Protein AF-A0A932GTZ1-F1 (afdb_monomer_lite)

Sequence (120 aa):
MKVLVLYEYPPPPGGLATQGDLLYRGLKEIGVDAYPVNPESAQEKEWYYRWLKPDVVVGVGYWGHTPDLVLHPQRYGVRAVPWLVADGYVANYEEILDALPLILTTSQWVKEVYIRDGLN

Secondary structure (DSSP, 8-state):
-EEEEESSSSPPSSHHHHHHHHHHHHHHHTT-EEEEE-TT-HHHHHHHHHHT--SEEEEEE-GGGHIIIIIHHHHTT--EEEEEPP-SS--S-HHHHHT-S--EESSHHHHHHHHHTT--

pLDDT: mean 96.59, std 2.61, range [85.31, 98.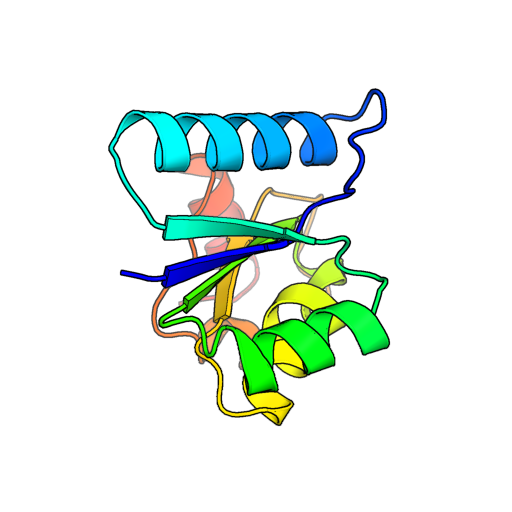69]

Foldseek 3Di:
DEEEQEFQPVADPDPQSVVSVVVQVVCVVVPHNYDYDYLVPLVVVVVCCVPVVGQEYEYGEALVSCVRQPVSCVVSVHQGAYEHEDDPARDDDQVVVLPHPHYHYPDPVRVVRNVVRRHD

Radius of gyration: 13.64 Å; chains: 1; bounding box: 27×28×33 Å

Structure (mmCIF, N/CA/C/O backbone):
data_AF-A0A932GTZ1-F1
#
_entry.id   AF-A0A932GTZ1-F1
#
loop_
_atom_site.group_PDB
_atom_site.id
_atom_site.type_symbol
_atom_site.label_atom_id
_atom_site.label_alt_id
_atom_site.label_comp_id
_atom_site.label_asym_id
_atom_site.label_entity_id
_atom_site.label_seq_id
_atom_site.pdbx_PDB_ins_code
_atom_site.Cartn_x
_atom_site.Cartn_y
_atom_site.Cartn_z
_atom_site.occupancy
_atom_site.B_iso_or_equiv
_atom_site.auth_seq_id
_atom_site.auth_comp_id
_atom_site.auth_asym_id
_atom_site.auth_atom_id
_atom_site.pdbx_PDB_model_num
ATOM 1 N N . MET A 1 1 ? -15.857 0.248 7.786 1.00 93.19 1 MET A N 1
ATOM 2 C CA . MET A 1 1 ? -14.810 -0.092 6.806 1.00 93.19 1 MET A CA 1
ATOM 3 C C . MET A 1 1 ? -13.509 -0.270 7.560 1.00 93.19 1 MET A C 1
ATOM 5 O O . MET A 1 1 ? -13.148 0.639 8.303 1.00 93.19 1 MET A O 1
ATOM 9 N N . LYS A 1 2 ? -12.860 -1.422 7.400 1.00 98.19 2 LYS A N 1
ATOM 10 C CA . LYS A 1 2 ? -11.568 -1.764 7.993 1.00 98.19 2 LYS A CA 1
ATOM 11 C C . LYS A 1 2 ? -10.481 -1.666 6.939 1.00 98.19 2 LYS A C 1
ATOM 13 O O . LYS A 1 2 ? -10.583 -2.318 5.899 1.00 98.19 2 LYS A O 1
ATOM 18 N N . VAL A 1 3 ? -9.453 -0.878 7.213 1.00 98.50 3 VAL A N 1
ATOM 19 C CA . VAL A 1 3 ? -8.356 -0.630 6.275 1.00 98.50 3 VAL A CA 1
ATOM 20 C C . VAL A 1 3 ? -7.049 -1.050 6.923 1.00 98.50 3 VAL A C 1
ATOM 22 O O . VAL A 1 3 ? -6.712 -0.582 8.007 1.00 98.50 3 VAL A O 1
ATOM 25 N N . LEU A 1 4 ? -6.292 -1.912 6.255 1.00 98.69 4 LEU A N 1
ATOM 26 C CA . LEU A 1 4 ? -4.905 -2.155 6.634 1.00 98.69 4 LEU A CA 1
ATOM 27 C C . LEU A 1 4 ? -4.009 -1.276 5.762 1.00 98.69 4 LEU A C 1
ATOM 29 O O . LEU A 1 4 ? -4.071 -1.365 4.537 1.00 98.69 4 LEU A O 1
ATOM 33 N N . VAL A 1 5 ? -3.212 -0.416 6.385 1.00 98.69 5 VAL A N 1
ATOM 34 C CA . VAL A 1 5 ? -2.353 0.551 5.700 1.00 98.69 5 VAL A CA 1
ATOM 35 C C . VAL A 1 5 ? -0.919 0.032 5.710 1.00 98.69 5 VAL A C 1
ATOM 37 O O . VAL A 1 5 ? -0.317 -0.085 6.775 1.00 98.69 5 VAL A O 1
ATOM 40 N N . LEU A 1 6 ? -0.377 -0.287 4.533 1.00 98.69 6 LEU A N 1
ATOM 41 C CA . LEU A 1 6 ? 1.000 -0.753 4.381 1.00 98.69 6 LEU A CA 1
ATOM 42 C C . LEU A 1 6 ? 1.916 0.431 4.064 1.00 98.69 6 LEU A C 1
ATOM 44 O O . LEU A 1 6 ? 1.790 1.057 3.012 1.00 98.69 6 LEU A O 1
ATOM 48 N N . TYR A 1 7 ? 2.848 0.720 4.959 1.00 98.31 7 TYR A N 1
ATOM 49 C CA . TYR A 1 7 ? 3.949 1.665 4.765 1.00 98.31 7 TYR A CA 1
ATOM 50 C C . TYR A 1 7 ? 5.067 1.312 5.739 1.00 98.31 7 TYR A C 1
ATOM 52 O O . TYR A 1 7 ? 4.826 0.555 6.674 1.00 98.31 7 TYR A O 1
ATOM 60 N N . GLU A 1 8 ? 6.277 1.834 5.548 1.00 96.94 8 GLU A N 1
ATOM 61 C CA . GLU A 1 8 ? 7.364 1.655 6.518 1.00 96.94 8 GLU A CA 1
ATOM 62 C C . GLU A 1 8 ? 6.898 2.117 7.910 1.00 96.94 8 GLU A C 1
ATOM 64 O O . GLU A 1 8 ? 6.870 3.308 8.200 1.00 96.94 8 GLU A O 1
ATOM 69 N N . TYR A 1 9 ? 6.454 1.174 8.741 1.00 96.62 9 TYR A N 1
ATOM 70 C CA . TYR A 1 9 ? 5.882 1.408 10.060 1.00 96.62 9 TYR A CA 1
ATOM 71 C C . TYR A 1 9 ? 6.709 0.630 11.090 1.00 96.62 9 TYR A C 1
ATOM 73 O O . TYR A 1 9 ? 6.921 -0.571 10.897 1.00 96.62 9 TYR A O 1
ATOM 81 N N . PRO A 1 10 ? 7.165 1.263 12.185 1.00 96.19 10 PRO A N 1
ATOM 82 C CA . PRO A 1 10 ? 7.098 2.701 12.479 1.00 96.19 10 PRO A CA 1
ATOM 83 C C . PRO A 1 10 ? 7.812 3.576 11.425 1.00 96.19 10 PRO A C 1
ATOM 85 O O . PRO A 1 10 ? 8.798 3.116 10.854 1.00 96.19 10 PRO A O 1
ATOM 88 N N . PRO A 1 11 ? 7.348 4.818 11.169 1.00 95.81 11 PRO A N 1
ATOM 89 C CA . PRO A 1 11 ? 7.855 5.644 10.071 1.00 95.81 11 PRO A CA 1
ATOM 90 C C . PRO A 1 11 ? 9.273 6.175 10.318 1.00 95.81 11 PRO A C 1
ATOM 92 O O . PRO A 1 11 ? 9.466 6.967 11.248 1.00 95.81 11 PRO A O 1
ATOM 95 N N . PRO A 1 12 ? 10.267 5.816 9.480 1.00 95.44 12 PRO A N 1
ATOM 96 C CA . PRO A 1 12 ? 11.540 6.525 9.446 1.00 95.44 12 PRO A CA 1
ATOM 97 C C . PRO A 1 12 ? 11.396 7.900 8.764 1.00 95.44 12 PRO A C 1
ATOM 99 O O . PRO A 1 12 ? 10.372 8.189 8.133 1.00 95.44 12 PRO A O 1
ATOM 102 N N . PRO A 1 13 ? 12.429 8.763 8.826 1.00 94.44 13 PRO A N 1
ATOM 103 C CA . PRO A 1 13 ? 12.499 9.975 8.012 1.00 94.44 13 PRO A CA 1
ATOM 104 C C . PRO A 1 13 ? 12.607 9.626 6.516 1.00 94.44 13 PRO A C 1
ATOM 106 O O . PRO A 1 13 ? 13.697 9.495 5.966 1.00 94.44 13 PRO A O 1
ATOM 109 N N . GLY A 1 14 ? 11.463 9.459 5.854 1.00 95.12 14 GLY A N 1
ATOM 110 C CA . GLY A 1 14 ? 11.381 9.092 4.442 1.00 95.12 14 GLY A CA 1
ATOM 111 C C . GLY A 1 14 ? 10.099 9.592 3.785 1.00 95.12 14 GLY A C 1
ATOM 112 O O . GLY A 1 14 ? 9.071 9.762 4.443 1.00 95.12 14 GLY A O 1
ATOM 113 N N . GLY A 1 15 ? 10.150 9.842 2.475 1.00 94.75 15 GLY A N 1
ATOM 114 C CA . GLY A 1 15 ? 9.007 10.373 1.724 1.00 94.75 15 GLY A CA 1
ATOM 115 C C . GLY A 1 15 ? 7.816 9.411 1.688 1.00 94.75 15 GLY A C 1
ATOM 116 O O . GLY A 1 15 ? 6.686 9.838 1.920 1.00 94.75 15 GLY A O 1
ATOM 117 N N . LEU A 1 16 ? 8.065 8.119 1.447 1.00 95.50 16 LEU A N 1
ATOM 118 C CA . LEU A 1 16 ? 7.026 7.080 1.439 1.00 95.50 16 LEU A CA 1
ATOM 119 C C . LEU A 1 16 ? 6.470 6.827 2.843 1.00 95.50 16 LEU A C 1
ATOM 121 O O . LEU A 1 16 ? 5.255 6.839 3.028 1.00 95.50 16 LEU A O 1
ATOM 125 N N . ALA A 1 17 ? 7.355 6.689 3.835 1.00 96.88 17 ALA A N 1
ATOM 126 C CA . ALA A 1 17 ? 6.983 6.556 5.240 1.00 96.88 17 ALA A CA 1
ATOM 127 C C . ALA A 1 17 ? 6.075 7.705 5.710 1.00 96.88 17 ALA A C 1
ATOM 129 O O . ALA A 1 17 ? 5.031 7.471 6.313 1.00 96.88 17 ALA A O 1
ATOM 130 N N . THR A 1 18 ? 6.432 8.947 5.365 1.00 97.44 18 THR A N 1
ATOM 131 C CA . THR A 1 18 ? 5.646 10.140 5.713 1.00 97.44 18 THR A CA 1
ATOM 132 C C . THR A 1 18 ? 4.270 10.123 5.049 1.00 97.44 18 THR A C 1
ATOM 134 O O . THR A 1 18 ? 3.268 10.386 5.708 1.00 97.44 18 THR A O 1
ATOM 137 N N . GLN A 1 19 ? 4.196 9.796 3.755 1.00 96.44 19 GLN A N 1
ATOM 138 C CA . GLN A 1 19 ? 2.920 9.701 3.038 1.00 96.44 19 GLN A CA 1
ATOM 139 C C . GLN A 1 19 ? 2.001 8.632 3.645 1.00 96.44 19 GLN A C 1
ATOM 141 O O . GLN A 1 19 ? 0.821 8.898 3.872 1.00 96.44 19 GLN A O 1
ATOM 146 N N . GLY A 1 20 ? 2.546 7.454 3.958 1.00 97.56 20 GLY A N 1
ATOM 147 C CA . GLY A 1 20 ? 1.806 6.374 4.609 1.00 97.56 20 GLY A CA 1
ATOM 148 C C . GLY A 1 20 ? 1.306 6.738 6.003 1.00 97.56 20 GLY A C 1
ATOM 149 O O . GLY A 1 20 ? 0.135 6.514 6.314 1.00 97.56 20 GLY A O 1
ATOM 150 N N . ASP A 1 21 ? 2.149 7.376 6.816 1.00 98.31 21 ASP A N 1
ATOM 151 C CA . ASP A 1 21 ? 1.770 7.779 8.169 1.00 98.31 21 ASP A CA 1
ATOM 152 C C . ASP A 1 21 ? 0.685 8.864 8.168 1.00 98.31 21 ASP A C 1
ATOM 154 O O . ASP A 1 21 ? -0.264 8.803 8.951 1.00 98.31 21 ASP A O 1
ATOM 158 N N . LEU A 1 22 ? 0.768 9.831 7.248 1.00 98.06 22 LEU A N 1
ATOM 159 C CA . LEU A 1 22 ? -0.253 10.869 7.097 1.00 98.06 22 LEU A CA 1
ATOM 160 C C . LEU A 1 22 ? -1.575 10.309 6.561 1.00 98.06 22 LEU A C 1
ATOM 162 O O . LEU A 1 22 ? -2.632 10.701 7.056 1.00 98.06 22 LEU A O 1
ATOM 166 N N . LEU A 1 23 ? -1.537 9.365 5.614 1.00 97.75 23 LEU A N 1
ATOM 167 C CA . LEU A 1 23 ? -2.731 8.643 5.171 1.00 97.75 23 LEU A CA 1
ATOM 168 C C . LEU A 1 23 ? -3.403 7.930 6.344 1.00 97.75 23 LEU A C 1
ATOM 170 O O . LEU A 1 23 ? -4.607 8.078 6.549 1.00 97.75 23 LEU A O 1
ATOM 174 N N . TYR A 1 24 ? -2.628 7.164 7.114 1.00 98.50 24 TYR A N 1
ATOM 175 C CA . TYR A 1 24 ? -3.129 6.437 8.273 1.00 98.50 24 TYR A CA 1
ATOM 176 C C . TYR A 1 24 ? -3.798 7.385 9.277 1.00 98.50 24 TYR A C 1
ATOM 178 O O . TYR A 1 24 ? -4.947 7.160 9.662 1.00 98.50 24 TYR A O 1
ATOM 186 N N . ARG A 1 25 ? -3.131 8.485 9.649 1.00 98.50 25 ARG A N 1
ATOM 187 C CA . ARG A 1 25 ? -3.692 9.492 10.565 1.00 98.50 25 ARG A CA 1
ATOM 188 C C . ARG A 1 25 ? -4.970 10.122 10.020 1.00 98.50 25 ARG A C 1
ATOM 190 O O . ARG A 1 25 ? -5.952 10.192 10.753 1.00 98.50 25 ARG A O 1
ATOM 197 N N . GLY A 1 26 ? -4.985 10.511 8.745 1.00 98.38 26 GLY A N 1
ATOM 198 C CA . GLY A 1 26 ? -6.164 11.092 8.102 1.00 98.38 26 GLY A CA 1
ATOM 199 C C . GLY A 1 26 ? -7.356 10.133 8.089 1.00 98.38 26 GLY A C 1
ATOM 200 O O . GLY A 1 26 ? -8.470 10.532 8.415 1.00 98.38 26 GLY A O 1
ATOM 201 N N . LEU A 1 27 ? -7.125 8.844 7.805 1.00 98.19 27 LEU A N 1
ATOM 202 C CA . LEU A 1 27 ? -8.158 7.805 7.891 1.00 98.19 27 LEU A CA 1
ATOM 203 C C . LEU A 1 27 ? -8.719 7.679 9.316 1.00 98.19 27 LEU A C 1
ATOM 205 O O . LEU A 1 27 ? -9.936 7.611 9.493 1.00 98.19 27 LEU A O 1
ATOM 209 N N . LYS A 1 28 ? -7.855 7.679 10.339 1.00 98.50 28 LYS A N 1
ATOM 210 C CA . LYS A 1 28 ? -8.295 7.643 11.743 1.00 98.50 28 LYS A CA 1
ATOM 211 C C . LYS A 1 28 ? -9.104 8.881 12.121 1.00 98.50 28 LYS A C 1
ATOM 213 O O . LYS A 1 28 ? -10.108 8.743 12.815 1.00 98.50 28 LYS A O 1
ATOM 218 N N . GLU A 1 29 ? -8.692 10.058 11.659 1.00 98.62 29 GLU A N 1
ATOM 219 C CA . GLU A 1 29 ? -9.360 11.331 11.940 1.00 98.62 29 GLU A CA 1
ATOM 220 C C . GLU A 1 29 ? -10.793 11.366 11.392 1.00 98.62 29 GLU A C 1
ATOM 222 O O . GLU A 1 29 ? -11.704 11.817 12.082 1.00 98.62 29 GLU A O 1
ATOM 227 N N . ILE A 1 30 ? -11.026 10.795 10.206 1.00 98.19 30 ILE A N 1
ATOM 228 C CA . ILE A 1 30 ? -12.372 10.679 9.620 1.00 98.19 30 ILE A CA 1
ATOM 229 C C . ILE A 1 30 ? -13.170 9.462 10.132 1.00 98.19 30 ILE A C 1
ATOM 231 O O . ILE A 1 30 ? -14.226 9.139 9.589 1.00 98.19 30 ILE A O 1
ATOM 235 N N . GLY A 1 31 ? -12.682 8.765 11.165 1.00 98.06 31 GLY A N 1
ATOM 236 C CA . GLY A 1 31 ? -13.391 7.661 11.820 1.00 98.06 31 GLY A CA 1
ATOM 237 C C . GLY A 1 31 ? -13.296 6.301 11.118 1.00 98.06 31 GLY A C 1
ATOM 238 O O . GLY A 1 31 ? -14.085 5.406 11.425 1.00 98.06 31 GLY A O 1
ATOM 239 N N . VAL A 1 32 ? -12.353 6.107 10.188 1.00 98.38 32 VAL A N 1
ATOM 240 C CA . VAL A 1 32 ? -12.103 4.793 9.573 1.00 98.38 32 VAL A CA 1
ATOM 241 C C . VAL A 1 32 ? -11.369 3.882 10.558 1.00 98.38 32 VAL A C 1
ATOM 243 O O . VAL A 1 32 ? -10.446 4.296 11.268 1.00 98.38 32 VAL A O 1
ATOM 246 N N . ASP A 1 33 ? -11.753 2.604 10.575 1.00 98.25 33 ASP A N 1
ATOM 247 C CA . ASP A 1 33 ? -11.077 1.580 11.367 1.00 98.25 33 ASP A CA 1
ATOM 248 C C . ASP A 1 33 ? -9.789 1.128 10.661 1.00 98.25 33 ASP A C 1
ATOM 250 O O . ASP A 1 33 ? -9.741 0.110 9.968 1.00 98.25 33 ASP A O 1
ATOM 254 N N . ALA A 1 34 ? -8.770 1.985 10.731 1.00 98.38 34 ALA A N 1
ATOM 255 C CA . ALA A 1 34 ? -7.484 1.781 10.083 1.00 98.38 34 ALA A CA 1
ATOM 256 C C . ALA A 1 34 ? -6.425 1.238 11.055 1.00 98.38 34 ALA A C 1
ATOM 258 O O . ALA A 1 34 ? -6.395 1.637 12.224 1.00 98.38 34 ALA A O 1
ATOM 259 N N . TYR A 1 35 ? -5.530 0.392 10.544 1.00 98.56 35 TYR A N 1
ATOM 260 C CA . TYR A 1 35 ? -4.362 -0.134 11.256 1.00 98.56 35 TYR A CA 1
ATOM 261 C C . TYR A 1 35 ? -3.112 -0.041 10.370 1.00 98.56 35 TYR A C 1
ATOM 263 O O . TYR A 1 35 ? -3.210 -0.358 9.183 1.00 98.56 35 TYR A O 1
ATOM 271 N N . PRO A 1 36 ? -1.955 0.384 10.903 1.00 98.38 36 PRO A N 1
ATOM 272 C CA . PRO A 1 36 ? -0.704 0.436 10.159 1.00 98.38 36 PRO A CA 1
ATOM 273 C C . PRO A 1 36 ? 0.052 -0.898 10.259 1.00 98.38 36 PRO A C 1
ATOM 275 O O . PRO A 1 36 ? -0.037 -1.592 11.272 1.00 98.38 36 PRO A O 1
ATOM 278 N N . VAL A 1 37 ? 0.818 -1.254 9.230 1.00 98.25 37 VAL A N 1
ATOM 279 C CA . VAL A 1 37 ? 1.745 -2.396 9.266 1.00 98.25 37 VAL A CA 1
ATOM 280 C C . VAL A 1 37 ? 2.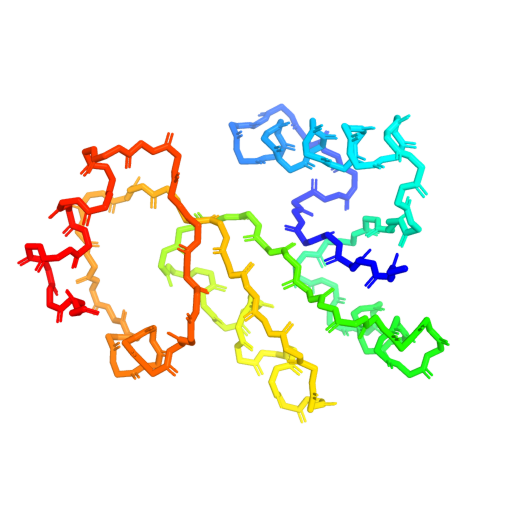884 -2.190 8.272 1.00 98.25 37 VAL A C 1
ATOM 282 O O . VAL A 1 37 ? 2.696 -1.599 7.207 1.00 98.25 37 VAL A O 1
ATOM 285 N N . ASN A 1 38 ? 4.065 -2.710 8.600 1.00 98.25 38 ASN A N 1
ATOM 286 C CA . ASN A 1 38 ? 5.199 -2.687 7.687 1.00 98.25 38 ASN A CA 1
ATOM 287 C C . ASN A 1 38 ? 4.966 -3.643 6.492 1.00 98.25 38 ASN A C 1
ATOM 289 O O . ASN A 1 38 ? 4.642 -4.815 6.718 1.00 98.25 38 ASN A O 1
ATOM 293 N N . PRO A 1 39 ? 5.144 -3.199 5.229 1.00 97.88 39 PRO A N 1
ATOM 294 C CA . PRO A 1 39 ? 5.041 -4.046 4.050 1.00 97.88 39 PRO A CA 1
ATOM 295 C C . PRO A 1 39 ? 5.919 -5.292 4.126 1.00 97.88 39 PRO A C 1
ATOM 297 O O . PRO A 1 39 ? 5.485 -6.339 3.667 1.00 97.88 39 PRO A O 1
ATOM 300 N N . GLU A 1 40 ? 7.096 -5.222 4.740 1.00 97.12 40 GLU A N 1
ATOM 301 C CA . GLU A 1 40 ? 8.046 -6.339 4.802 1.00 97.12 40 GLU A CA 1
ATOM 302 C C . GLU A 1 40 ? 7.715 -7.346 5.923 1.00 97.12 40 GLU A C 1
ATOM 304 O O . GLU A 1 40 ? 8.195 -8.482 5.924 1.00 97.12 40 GLU A O 1
ATOM 309 N N . SER A 1 41 ? 6.826 -6.989 6.859 1.00 97.62 41 SER A N 1
ATOM 310 C CA . SER A 1 41 ? 6.406 -7.852 7.971 1.00 97.62 41 SER A CA 1
ATOM 311 C C . SER A 1 41 ? 5.354 -8.882 7.538 1.00 97.62 41 SER A C 1
ATOM 313 O O . SER A 1 41 ? 4.190 -8.819 7.936 1.00 97.62 41 SER A O 1
ATOM 315 N N . ALA A 1 42 ? 5.747 -9.875 6.732 1.00 97.75 42 ALA A N 1
ATOM 316 C CA . ALA A 1 42 ? 4.835 -10.885 6.174 1.00 97.75 42 ALA A CA 1
ATOM 317 C C . ALA A 1 42 ? 3.936 -11.581 7.222 1.00 97.75 42 ALA A C 1
ATOM 319 O O . ALA A 1 42 ? 2.731 -11.722 7.007 1.00 97.75 42 ALA A O 1
ATOM 320 N N . GLN A 1 43 ? 4.496 -11.962 8.377 1.00 98.00 43 GLN A N 1
ATOM 321 C CA . GLN A 1 43 ? 3.744 -12.623 9.456 1.00 98.00 43 GLN A CA 1
ATOM 322 C C . GLN A 1 43 ? 2.692 -11.699 10.085 1.00 98.00 43 GLN A C 1
ATOM 324 O O . GLN A 1 43 ? 1.575 -12.126 10.372 1.00 98.00 43 GLN A O 1
ATOM 329 N N . GLU A 1 44 ? 3.031 -10.424 10.274 1.00 98.12 44 GLU A N 1
ATOM 330 C CA . GLU A 1 44 ? 2.118 -9.429 10.834 1.00 98.12 44 GLU A CA 1
ATOM 331 C C . GLU A 1 44 ? 0.981 -9.125 9.851 1.00 98.12 44 GLU A C 1
ATOM 333 O O . GLU A 1 44 ? -0.191 -9.130 10.232 1.00 98.12 44 GLU A O 1
ATOM 338 N N . LYS A 1 45 ? 1.307 -8.969 8.560 1.00 98.25 45 LYS A N 1
ATOM 339 C CA . LYS A 1 45 ? 0.319 -8.843 7.481 1.00 98.25 45 LYS A CA 1
ATOM 340 C C . LYS A 1 45 ? -0.667 -10.014 7.494 1.00 98.25 45 LYS A C 1
ATOM 342 O O . LYS A 1 45 ? -1.877 -9.796 7.509 1.00 98.25 45 LYS A O 1
ATOM 347 N N . GLU A 1 46 ? -0.168 -11.251 7.533 1.00 98.19 46 GLU A N 1
ATOM 348 C CA . GLU A 1 46 ? -1.010 -12.452 7.588 1.00 98.19 46 GLU A CA 1
ATOM 349 C C . GLU A 1 46 ? -1.908 -12.478 8.832 1.00 98.19 46 GLU A C 1
ATOM 351 O O . GLU A 1 46 ? -3.097 -12.805 8.734 1.00 98.19 46 GLU A O 1
ATOM 356 N N . TRP A 1 47 ? -1.369 -12.097 9.993 1.00 98.25 47 TRP A N 1
ATOM 357 C CA . TRP A 1 47 ? -2.148 -11.992 11.222 1.00 98.25 47 TRP A CA 1
ATOM 358 C C . TRP A 1 47 ? -3.312 -11.006 11.062 1.00 98.25 47 TRP A C 1
ATOM 360 O O . TRP A 1 47 ? -4.458 -11.363 11.355 1.00 98.25 47 TRP A O 1
ATOM 370 N N . TYR A 1 48 ? -3.061 -9.819 10.501 1.00 98.38 48 TYR A N 1
ATOM 371 C CA . TYR A 1 48 ? -4.115 -8.848 10.203 1.00 98.38 48 TYR A CA 1
ATOM 372 C C . TYR A 1 48 ? -5.143 -9.394 9.208 1.00 98.38 48 TYR A C 1
ATOM 374 O O . TYR A 1 48 ? -6.347 -9.266 9.437 1.00 98.38 48 TYR A O 1
ATOM 382 N N . TYR A 1 49 ? -4.724 -10.061 8.132 1.00 98.44 49 TYR A N 1
ATOM 383 C CA . TYR A 1 49 ? -5.673 -10.628 7.167 1.00 98.44 49 TYR A CA 1
ATOM 384 C C . TYR A 1 49 ? -6.636 -11.628 7.815 1.00 98.44 49 TYR A C 1
ATOM 386 O O . TYR A 1 49 ? -7.819 -11.655 7.477 1.00 98.44 49 TYR A O 1
ATOM 394 N N . ARG A 1 50 ? -6.153 -12.423 8.776 1.00 97.50 50 ARG A N 1
ATOM 395 C CA . ARG A 1 50 ? -6.955 -13.450 9.456 1.00 97.50 50 ARG A CA 1
ATOM 396 C C . ARG A 1 50 ? -7.808 -12.899 10.593 1.00 97.50 50 ARG A C 1
ATOM 398 O O . ARG A 1 50 ? -8.959 -13.318 10.738 1.00 97.50 50 ARG A O 1
ATOM 405 N N . TRP A 1 51 ? -7.247 -12.007 11.406 1.00 96.94 51 TRP A N 1
ATOM 406 C CA . TRP A 1 51 ? -7.890 -11.506 12.619 1.00 96.94 51 TRP A CA 1
ATOM 407 C C . TRP A 1 51 ? -8.693 -10.231 12.362 1.00 96.94 51 TRP A C 1
ATOM 409 O O . TRP A 1 51 ? -9.901 -10.213 12.595 1.00 96.94 51 TRP A O 1
ATOM 419 N N . LEU A 1 52 ? -8.048 -9.196 11.811 1.00 97.00 52 LEU A N 1
ATOM 420 C CA . LEU A 1 52 ? -8.714 -7.939 11.463 1.00 97.00 52 LEU A CA 1
ATOM 421 C C . LEU A 1 52 ? -9.687 -8.149 10.302 1.00 97.00 52 LEU A C 1
ATOM 423 O O . LEU A 1 52 ? -10.769 -7.566 10.317 1.00 97.00 52 LEU A O 1
ATOM 427 N N . LYS A 1 53 ? -9.338 -8.995 9.321 1.00 97.75 53 LYS A N 1
ATOM 428 C CA . LYS A 1 53 ? -10.116 -9.212 8.085 1.00 97.75 53 LYS A CA 1
ATOM 429 C C . LYS A 1 53 ? -10.463 -7.870 7.423 1.00 97.75 53 LYS A C 1
ATOM 431 O O . LYS A 1 53 ? -11.636 -7.477 7.447 1.00 97.75 53 LYS A O 1
ATOM 436 N N . PRO A 1 54 ? -9.455 -7.111 6.957 1.00 98.25 54 PRO A N 1
ATOM 437 C CA . PRO A 1 54 ? -9.680 -5.789 6.389 1.00 98.25 54 PRO A CA 1
ATOM 438 C C . PRO A 1 54 ? -10.537 -5.882 5.121 1.00 98.25 54 PRO A C 1
ATOM 440 O O . PRO A 1 54 ? -10.424 -6.841 4.359 1.00 98.25 54 PRO A O 1
ATOM 443 N N . ASP A 1 55 ? -11.373 -4.870 4.890 1.00 98.25 55 ASP A N 1
ATOM 444 C CA . ASP A 1 55 ? -12.161 -4.757 3.657 1.00 98.25 55 ASP A CA 1
ATOM 445 C C . ASP A 1 55 ? -11.245 -4.435 2.462 1.00 98.25 55 ASP A C 1
ATOM 447 O O . ASP A 1 55 ? -11.500 -4.846 1.329 1.00 98.25 55 ASP A O 1
ATOM 451 N N . VAL A 1 56 ? -10.161 -3.698 2.729 1.00 98.06 56 VAL A N 1
ATOM 452 C CA . VAL A 1 56 ? -9.142 -3.312 1.753 1.00 98.06 56 VAL A CA 1
ATOM 453 C C . VAL A 1 56 ? -7.779 -3.139 2.424 1.00 98.06 56 VAL A C 1
ATOM 455 O O . VAL A 1 56 ? -7.678 -2.723 3.581 1.00 98.06 56 VAL A O 1
ATOM 458 N N . VAL A 1 57 ? -6.723 -3.443 1.677 1.00 98.56 57 VAL A N 1
ATOM 459 C CA . VAL A 1 57 ? -5.335 -3.145 2.032 1.00 98.56 57 VAL A CA 1
ATOM 460 C C . VAL A 1 57 ? -4.851 -2.014 1.137 1.00 98.56 57 VAL A C 1
ATOM 462 O O . VAL A 1 57 ? -4.837 -2.166 -0.084 1.00 98.56 57 VAL A O 1
ATOM 465 N N . VAL A 1 58 ? -4.465 -0.889 1.737 1.00 98.50 58 VAL A N 1
ATOM 466 C CA . VAL A 1 58 ? -3.933 0.272 1.014 1.00 98.50 58 VAL A CA 1
ATOM 467 C C . VAL A 1 58 ? -2.440 0.368 1.271 1.00 98.50 58 VAL A C 1
ATOM 469 O O . VAL A 1 58 ? -2.025 0.545 2.411 1.00 98.50 58 VAL A O 1
ATOM 472 N N . GLY A 1 59 ? -1.633 0.224 0.225 1.00 97.94 59 GLY A N 1
ATOM 473 C CA . GLY A 1 59 ? -0.177 0.201 0.338 1.00 97.94 59 GLY A CA 1
ATOM 474 C C . GLY A 1 59 ? 0.485 1.397 -0.328 1.00 97.94 59 GLY A C 1
ATOM 475 O O . GLY A 1 59 ? 0.205 1.646 -1.493 1.00 97.94 59 GLY A O 1
ATOM 476 N N . VAL A 1 60 ? 1.367 2.112 0.371 1.00 98.19 60 VAL A N 1
ATOM 477 C CA . VAL A 1 6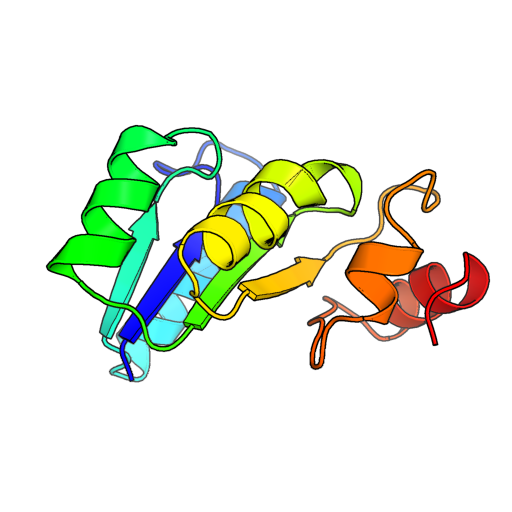0 ? 2.095 3.269 -0.176 1.00 98.19 60 VAL A CA 1
ATOM 478 C C . VAL A 1 60 ? 3.458 2.830 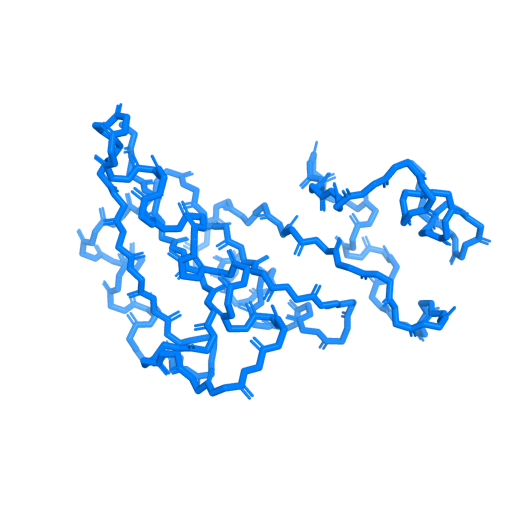-0.707 1.00 98.19 60 VAL A C 1
ATOM 480 O O . VAL A 1 60 ? 4.254 2.245 0.025 1.00 98.19 60 VAL A O 1
ATOM 483 N N . GLY A 1 61 ? 3.747 3.113 -1.979 1.00 97.31 61 GLY A N 1
ATOM 484 C CA . GLY A 1 61 ? 5.009 2.699 -2.593 1.00 97.31 61 GLY A CA 1
ATOM 485 C C . GLY A 1 61 ? 5.166 3.087 -4.059 1.00 97.31 61 GLY A C 1
ATOM 486 O O . GLY A 1 61 ? 4.524 4.013 -4.538 1.00 97.31 61 GLY A O 1
ATOM 487 N N . TYR A 1 62 ? 6.031 2.369 -4.771 1.00 96.88 62 TYR A N 1
ATOM 488 C CA . TYR A 1 62 ? 6.182 2.425 -6.227 1.00 96.88 62 TYR A CA 1
ATOM 489 C C . TYR A 1 62 ? 6.034 1.007 -6.804 1.00 96.88 62 TYR A C 1
ATOM 491 O O . TYR A 1 62 ? 5.870 0.046 -6.048 1.00 96.88 62 TYR A O 1
ATOM 499 N N . TRP A 1 63 ? 6.086 0.863 -8.131 1.00 96.25 63 TRP A N 1
ATOM 500 C CA . TRP A 1 63 ? 5.866 -0.410 -8.836 1.00 96.25 63 TRP A CA 1
ATOM 501 C C . TRP A 1 63 ? 6.710 -1.582 -8.296 1.00 96.25 63 TRP A C 1
ATOM 503 O O . TRP A 1 63 ? 6.238 -2.720 -8.269 1.00 96.25 63 TRP A O 1
ATOM 513 N N . GLY A 1 64 ? 7.930 -1.331 -7.810 1.00 96.94 64 GLY A N 1
ATOM 514 C CA . GLY A 1 64 ? 8.816 -2.369 -7.273 1.00 96.94 64 GLY A CA 1
ATOM 515 C C . GLY A 1 64 ? 8.281 -3.033 -6.004 1.00 96.94 64 GLY A C 1
ATOM 516 O O . GLY A 1 64 ? 8.608 -4.185 -5.734 1.00 96.94 64 GLY A O 1
ATOM 517 N N . HIS A 1 65 ? 7.387 -2.363 -5.273 1.00 97.75 65 HIS A N 1
ATOM 518 C CA . HIS A 1 65 ? 6.752 -2.898 -4.068 1.00 97.75 65 HIS A CA 1
ATOM 519 C C . HIS A 1 65 ? 5.518 -3.772 -4.359 1.00 97.75 65 HIS A C 1
ATOM 521 O O . HIS A 1 65 ? 4.843 -4.213 -3.429 1.00 97.7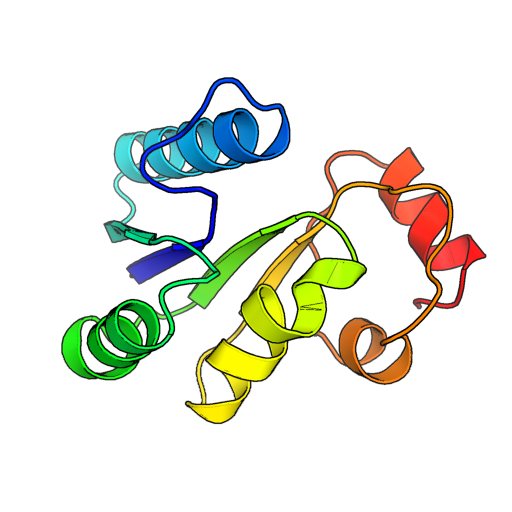5 65 HIS A O 1
ATOM 527 N N . THR A 1 66 ? 5.207 -4.063 -5.628 1.00 98.12 66 THR A N 1
ATOM 528 C CA . THR A 1 66 ? 4.077 -4.931 -6.017 1.00 98.12 66 THR A CA 1
ATOM 529 C C . THR A 1 66 ? 4.030 -6.277 -5.269 1.00 98.12 66 THR A C 1
ATOM 531 O O . THR A 1 66 ? 2.932 -6.669 -4.856 1.00 98.12 66 THR A O 1
ATOM 534 N N . PRO A 1 67 ? 5.153 -6.984 -5.006 1.00 98.38 67 PRO A N 1
ATOM 535 C CA . PRO A 1 67 ? 5.123 -8.217 -4.218 1.00 98.38 67 PRO A CA 1
ATOM 536 C C . PRO A 1 67 ? 4.467 -8.051 -2.843 1.00 98.38 67 PRO A C 1
ATOM 538 O O . PRO A 1 67 ? 3.635 -8.871 -2.448 1.00 98.38 67 PRO A O 1
ATOM 541 N N . ASP A 1 68 ? 4.777 -6.962 -2.143 1.00 98.44 68 ASP A N 1
ATOM 542 C CA . ASP A 1 68 ? 4.308 -6.735 -0.780 1.00 98.44 68 ASP A CA 1
ATOM 543 C C . ASP A 1 68 ? 2.974 -6.009 -0.701 1.00 98.44 68 ASP A C 1
ATOM 545 O O . ASP A 1 68 ? 2.171 -6.331 0.183 1.00 98.44 68 ASP A O 1
ATOM 549 N N . LEU A 1 69 ? 2.742 -5.059 -1.611 1.00 98.31 69 LEU A N 1
ATOM 550 C CA . LEU A 1 69 ? 1.553 -4.209 -1.609 1.00 98.31 69 LEU A CA 1
ATOM 551 C C . LEU A 1 69 ? 0.362 -4.841 -2.329 1.00 98.31 69 LEU A C 1
ATOM 553 O O . LEU A 1 69 ? -0.775 -4.481 -2.032 1.00 98.31 69 LEU A O 1
ATOM 557 N N . VAL A 1 70 ? 0.610 -5.772 -3.256 1.00 98.50 70 VAL A N 1
ATOM 558 C CA . VAL A 1 70 ? -0.424 -6.351 -4.124 1.00 98.50 70 VAL A CA 1
ATOM 559 C C . VAL A 1 70 ? -0.477 -7.867 -4.000 1.00 98.50 70 VAL A C 1
ATOM 561 O O . VAL A 1 70 ? -1.476 -8.406 -3.517 1.00 98.50 70 VAL A O 1
ATOM 564 N N . LEU A 1 71 ? 0.596 -8.563 -4.385 1.00 98.38 71 LEU A N 1
ATOM 565 C CA . LEU A 1 71 ? 0.585 -10.026 -4.482 1.00 98.38 71 LEU A CA 1
ATOM 566 C C . LEU A 1 71 ? 0.399 -10.687 -3.116 1.00 98.38 71 LEU A C 1
ATOM 568 O O . LEU A 1 71 ? -0.367 -11.644 -2.990 1.00 98.38 71 LEU A O 1
ATOM 572 N N . HIS A 1 72 ? 1.057 -10.167 -2.077 1.00 98.56 72 HIS A N 1
ATOM 573 C CA . HIS A 1 72 ? 0.922 -10.705 -0.731 1.00 98.56 72 HIS A CA 1
ATOM 574 C C . HIS A 1 72 ? -0.528 -10.604 -0.207 1.00 98.56 72 HIS A C 1
ATOM 576 O O . HIS A 1 72 ? -1.070 -11.651 0.137 1.00 98.56 72 HIS A O 1
ATOM 582 N N . PRO A 1 73 ? -1.218 -9.442 -0.194 1.00 98.31 73 PRO A N 1
ATOM 583 C CA . PRO A 1 73 ? -2.647 -9.384 0.142 1.00 98.31 73 PRO A CA 1
ATOM 584 C C . PRO A 1 73 ? -3.538 -10.293 -0.718 1.00 98.31 73 PRO A C 1
ATOM 586 O O . PRO A 1 73 ? -4.383 -11.014 -0.180 1.00 98.31 73 PRO A O 1
ATOM 589 N N . GLN A 1 74 ? -3.333 -10.303 -2.042 1.00 97.81 74 GLN A N 1
ATOM 590 C CA . GLN A 1 74 ? -4.146 -11.091 -2.975 1.00 97.81 74 GLN A CA 1
ATOM 591 C C . GLN A 1 74 ? -4.020 -12.597 -2.734 1.00 97.81 74 GLN A C 1
ATOM 593 O O . GLN A 1 74 ? -5.018 -13.313 -2.813 1.00 97.81 74 GLN A O 1
ATOM 598 N N . ARG A 1 75 ? -2.830 -13.081 -2.354 1.00 97.88 75 ARG A N 1
ATOM 599 C CA . ARG A 1 75 ? -2.606 -14.481 -1.960 1.00 97.88 75 ARG A CA 1
ATOM 600 C C . ARG A 1 75 ? -3.516 -14.923 -0.807 1.00 97.88 75 ARG A C 1
ATOM 602 O O . ARG A 1 75 ? -3.843 -16.103 -0.716 1.00 97.88 75 ARG A O 1
ATOM 609 N N . TYR A 1 76 ? -3.941 -13.993 0.049 1.00 98.00 76 TYR A N 1
ATOM 610 C CA . TYR A 1 76 ? -4.870 -14.245 1.156 1.00 98.00 76 TYR A CA 1
ATOM 611 C C . TYR A 1 76 ? -6.320 -13.845 0.838 1.00 98.00 76 TYR A C 1
ATOM 613 O O . TYR A 1 76 ? -7.152 -13.790 1.741 1.00 98.00 76 TYR A O 1
ATOM 621 N N . GLY A 1 77 ? -6.639 -13.569 -0.430 1.00 97.31 77 GLY A N 1
ATOM 622 C CA . GLY A 1 77 ? -7.982 -13.179 -0.865 1.00 97.31 77 GLY A CA 1
ATOM 623 C C . GLY A 1 77 ? -8.395 -11.774 -0.422 1.00 97.31 77 GLY A C 1
ATOM 624 O O . GLY A 1 77 ? -9.584 -11.461 -0.419 1.00 97.31 77 GLY A O 1
ATOM 625 N N . VAL A 1 78 ? -7.437 -10.928 -0.033 1.00 97.88 78 VAL A N 1
ATOM 626 C CA . VAL A 1 78 ? -7.696 -9.558 0.419 1.00 97.88 78 VAL A CA 1
ATOM 627 C C . VAL A 1 78 ? -7.516 -8.585 -0.744 1.00 97.88 78 VAL A C 1
ATOM 629 O O . VAL A 1 78 ? -6.559 -8.681 -1.513 1.00 97.88 78 VAL A O 1
ATOM 632 N N . ARG A 1 79 ? -8.435 -7.623 -0.878 1.00 97.81 79 ARG A N 1
ATOM 633 C CA . ARG A 1 79 ? -8.389 -6.617 -1.945 1.00 97.81 79 ARG A CA 1
ATOM 634 C C . ARG A 1 79 ? -7.250 -5.625 -1.701 1.00 97.81 79 ARG A C 1
ATOM 636 O O . ARG A 1 79 ? -7.305 -4.856 -0.745 1.00 97.81 79 ARG A O 1
ATOM 643 N N . ALA A 1 80 ? -6.258 -5.625 -2.586 1.00 98.31 80 ALA A N 1
ATOM 644 C CA . ALA A 1 80 ? -5.188 -4.633 -2.612 1.00 98.31 80 ALA A CA 1
ATOM 645 C C . ALA A 1 80 ? -5.598 -3.396 -3.424 1.00 98.31 80 ALA A C 1
ATOM 647 O O . ALA A 1 80 ? -6.148 -3.530 -4.516 1.00 98.31 80 ALA A O 1
ATOM 648 N N . VAL A 1 81 ? -5.311 -2.208 -2.892 1.00 98.44 81 VAL A N 1
ATOM 649 C CA . VAL A 1 81 ? -5.439 -0.912 -3.572 1.00 98.44 81 VAL A CA 1
ATOM 650 C C . VAL A 1 81 ? -4.137 -0.143 -3.335 1.00 98.44 81 VAL A C 1
ATOM 652 O O . VAL A 1 81 ? -3.998 0.530 -2.311 1.00 98.44 81 VAL A O 1
ATOM 655 N N . PRO A 1 82 ? -3.131 -0.280 -4.211 1.00 98.06 82 PRO A N 1
ATOM 656 C CA . PRO A 1 82 ? -1.869 0.412 -4.025 1.00 98.06 82 PRO A CA 1
ATOM 657 C C . PRO A 1 82 ? -2.033 1.914 -4.291 1.00 98.06 82 PRO A C 1
ATOM 659 O O . PRO A 1 82 ? -2.747 2.332 -5.204 1.00 98.06 82 PRO A O 1
ATOM 662 N N . TRP A 1 83 ? -1.343 2.723 -3.493 1.00 97.94 83 TRP A N 1
ATOM 663 C CA . TRP A 1 83 ? -1.101 4.134 -3.740 1.00 97.94 83 TRP A CA 1
ATOM 664 C C . TRP A 1 83 ? 0.338 4.309 -4.209 1.00 97.94 83 TRP A C 1
ATOM 666 O O . TRP A 1 83 ? 1.288 4.238 -3.425 1.00 97.94 83 TRP A O 1
ATOM 676 N N . LEU A 1 84 ? 0.476 4.507 -5.517 1.00 96.88 84 LEU A N 1
ATOM 677 C CA . LEU A 1 84 ? 1.752 4.516 -6.200 1.00 96.88 84 LEU A CA 1
ATOM 678 C C . LEU A 1 84 ? 2.270 5.933 -6.462 1.00 96.88 84 LEU A C 1
ATOM 680 O O . LEU A 1 84 ? 1.535 6.835 -6.878 1.00 96.88 84 LEU A O 1
ATOM 684 N N . VAL A 1 85 ? 3.573 6.099 -6.248 1.00 96.25 85 VAL A N 1
ATOM 685 C CA . VAL A 1 85 ? 4.378 7.213 -6.757 1.00 96.25 85 VAL A CA 1
ATOM 686 C C . VAL A 1 85 ? 5.117 6.783 -8.028 1.00 96.25 85 VAL A C 1
ATOM 688 O O . VAL A 1 85 ? 5.217 5.590 -8.334 1.00 96.25 85 VAL A O 1
ATOM 691 N N . ALA A 1 86 ? 5.637 7.754 -8.779 1.00 91.75 86 ALA A N 1
ATOM 692 C CA . ALA A 1 86 ? 6.542 7.473 -9.888 1.00 91.75 86 ALA A CA 1
ATOM 693 C C . ALA A 1 86 ? 7.964 7.202 -9.373 1.00 91.75 86 ALA A C 1
ATOM 695 O O . ALA A 1 86 ? 8.433 7.892 -8.469 1.00 91.75 86 ALA A O 1
ATOM 696 N N . ASP A 1 87 ? 8.647 6.247 -10.004 1.00 87.50 87 ASP A N 1
ATOM 697 C CA . ASP A 1 87 ? 10.051 5.895 -9.752 1.00 87.50 87 ASP A CA 1
ATOM 698 C C . ASP A 1 87 ? 10.799 5.723 -11.089 1.00 87.50 87 ASP A C 1
ATOM 700 O O . ASP A 1 87 ? 11.243 4.644 -11.472 1.00 87.50 87 ASP A O 1
ATOM 704 N N . GLY A 1 88 ? 10.828 6.799 -11.884 1.00 85.31 88 GLY A N 1
ATOM 705 C CA . GLY A 1 88 ? 11.471 6.837 -13.204 1.00 85.31 88 GLY A CA 1
ATOM 706 C C . GLY A 1 88 ? 10.667 6.167 -14.326 1.00 85.31 88 GLY A C 1
ATOM 707 O O . GLY A 1 88 ? 10.126 6.867 -15.191 1.00 85.31 88 GLY A O 1
ATOM 708 N N . TYR A 1 89 ? 10.615 4.834 -14.326 1.00 86.81 89 TYR A N 1
ATOM 709 C CA . TYR A 1 89 ? 9.855 4.028 -15.288 1.00 86.81 89 TYR A CA 1
ATOM 710 C C . TYR A 1 89 ? 9.346 2.722 -14.662 1.00 86.81 89 TYR A C 1
ATOM 712 O O . TYR A 1 89 ? 9.944 2.226 -13.706 1.00 86.81 89 TYR A O 1
ATOM 720 N N . VAL A 1 90 ? 8.265 2.152 -15.198 1.00 89.19 90 VAL A N 1
ATOM 721 C CA . VAL A 1 90 ? 7.766 0.823 -14.796 1.00 89.19 90 VAL A CA 1
ATOM 722 C C . VAL A 1 90 ? 8.565 -0.268 -15.513 1.00 89.19 90 VAL A C 1
ATOM 724 O O . VAL A 1 90 ? 8.518 -0.379 -16.734 1.00 89.19 90 VAL A O 1
ATOM 727 N N . ALA A 1 91 ? 9.313 -1.079 -14.759 1.00 89.69 91 ALA A N 1
ATOM 728 C CA . ALA A 1 91 ? 10.189 -2.111 -15.330 1.00 89.69 91 ALA A CA 1
ATOM 729 C C . ALA A 1 91 ? 9.626 -3.539 -15.251 1.00 89.69 91 ALA A C 1
ATOM 731 O O . ALA A 1 91 ? 10.203 -4.458 -15.831 1.00 89.69 91 ALA A O 1
ATOM 732 N N . ASN A 1 92 ? 8.568 -3.757 -14.465 1.00 93.69 92 ASN A N 1
ATOM 733 C CA . ASN A 1 92 ? 7.989 -5.076 -14.216 1.00 93.69 92 ASN A CA 1
ATOM 734 C C . ASN A 1 92 ? 6.554 -4.958 -13.671 1.00 93.69 92 ASN A C 1
ATOM 736 O O . ASN A 1 92 ? 6.118 -3.877 -13.279 1.00 93.69 92 ASN A O 1
ATOM 740 N N . TYR A 1 93 ? 5.869 -6.099 -13.569 1.00 95.62 93 TYR A N 1
ATOM 741 C CA . TYR A 1 93 ? 4.541 -6.274 -12.976 1.00 95.62 93 TYR A CA 1
ATOM 742 C C . TYR A 1 93 ? 3.389 -5.565 -13.706 1.00 95.62 93 TYR A C 1
ATOM 744 O O . TYR A 1 93 ? 2.320 -5.412 -13.120 1.00 95.62 93 TYR A O 1
ATOM 752 N N . GLU A 1 94 ? 3.576 -5.184 -14.972 1.00 94.38 94 GLU A N 1
ATOM 753 C CA . GLU A 1 94 ? 2.557 -4.532 -15.809 1.00 94.38 94 GLU A CA 1
ATOM 754 C C . GLU A 1 94 ? 1.232 -5.304 -15.794 1.00 94.38 94 GLU A C 1
ATOM 756 O O . GLU A 1 94 ? 0.234 -4.768 -15.329 1.00 94.38 94 GLU A O 1
ATOM 761 N N . GLU A 1 95 ? 1.243 -6.593 -16.152 1.00 94.94 95 GLU A N 1
ATOM 762 C CA . GLU A 1 95 ? 0.036 -7.439 -16.170 1.00 94.94 95 GLU A CA 1
ATOM 763 C C . GLU A 1 95 ? -0.685 -7.498 -14.811 1.00 94.94 95 GLU A C 1
ATOM 765 O O . GLU A 1 95 ? -1.911 -7.564 -14.743 1.00 94.94 95 GLU A O 1
ATOM 770 N N . ILE A 1 96 ? 0.070 -7.479 -13.708 1.00 96.94 96 ILE A N 1
ATOM 771 C CA . ILE A 1 96 ? -0.495 -7.538 -12.353 1.00 96.94 96 ILE A CA 1
ATOM 772 C C . ILE A 1 96 ? -1.141 -6.206 -11.986 1.00 96.94 96 ILE A C 1
ATOM 774 O O . ILE A 1 96 ? -2.213 -6.204 -11.382 1.00 96.94 96 ILE A O 1
ATOM 778 N N . LEU A 1 97 ? -0.482 -5.092 -12.308 1.00 96.69 97 LEU A N 1
ATOM 779 C CA . LEU A 1 97 ? -0.974 -3.754 -12.002 1.00 96.69 97 LEU A CA 1
ATOM 780 C C . LEU A 1 97 ? -2.162 -3.376 -12.896 1.00 96.69 97 LEU A C 1
ATOM 782 O O . LEU A 1 97 ? -3.142 -2.846 -12.382 1.00 96.69 97 LEU A O 1
ATOM 786 N N . ASP A 1 98 ? -2.116 -3.709 -14.185 1.00 95.94 98 ASP A N 1
ATOM 787 C CA . ASP A 1 98 ? -3.189 -3.473 -15.163 1.00 95.94 98 ASP A CA 1
ATOM 788 C C . ASP A 1 98 ? -4.473 -4.246 -14.805 1.00 95.94 98 ASP A C 1
ATOM 790 O O . ASP A 1 98 ? -5.589 -3.760 -14.974 1.00 95.94 98 ASP A O 1
ATOM 794 N N . ALA A 1 99 ? -4.334 -5.423 -14.186 1.00 95.88 99 ALA A N 1
ATOM 795 C CA . ALA A 1 99 ? -5.468 -6.205 -13.700 1.00 95.88 99 ALA A CA 1
ATOM 796 C C . ALA A 1 99 ? -6.127 -5.638 -12.423 1.00 95.88 99 ALA A C 1
ATOM 798 O O . ALA A 1 99 ? -7.157 -6.163 -11.975 1.0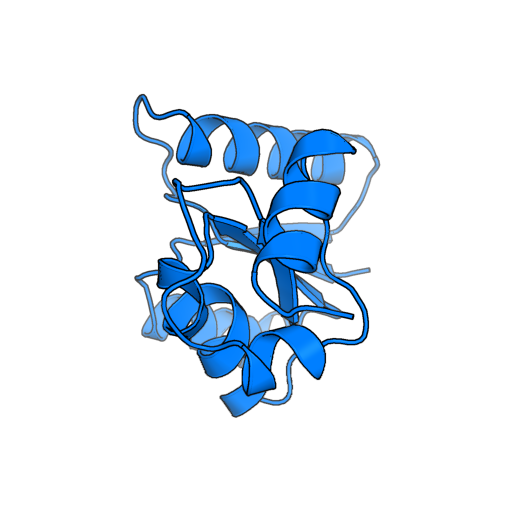0 95.88 99 ALA A O 1
ATOM 799 N N . LEU A 1 100 ? -5.549 -4.613 -11.782 1.00 96.81 100 LEU A N 1
ATOM 800 C CA . LEU A 1 100 ? -6.122 -4.041 -10.567 1.00 96.81 100 LEU A CA 1
ATOM 801 C C . LEU A 1 100 ? -7.340 -3.169 -10.884 1.00 96.81 100 LEU A C 1
ATOM 803 O O . LEU A 1 100 ? -7.276 -2.285 -11.730 1.00 96.81 100 LEU A O 1
ATOM 807 N N . PRO A 1 101 ? -8.442 -3.306 -10.126 1.00 94.44 101 PRO A N 1
ATOM 808 C CA . PRO A 1 101 ? -9.634 -2.492 -10.353 1.00 94.44 101 PRO A CA 1
ATOM 809 C C . PRO A 1 101 ? -9.446 -1.022 -9.950 1.00 94.44 101 PRO A C 1
ATOM 811 O O . PRO A 1 101 ? -10.278 -0.182 -10.287 1.00 94.44 101 PRO A O 1
ATOM 814 N N . LEU A 1 102 ? -8.419 -0.720 -9.148 1.00 96.94 102 LEU A N 1
ATOM 815 C CA . LEU A 1 102 ? -8.120 0.622 -8.668 1.00 96.94 102 LEU A CA 1
ATOM 816 C C . LEU A 1 102 ? -6.654 0.730 -8.238 1.00 96.94 102 LEU A C 1
ATOM 818 O O . LEU A 1 102 ? -6.201 -0.005 -7.360 1.00 96.94 102 LEU A O 1
ATOM 822 N N . ILE A 1 103 ? -5.969 1.726 -8.793 1.00 97.50 103 ILE A N 1
ATOM 823 C CA . ILE A 1 103 ? -4.674 2.225 -8.329 1.00 97.50 103 ILE A CA 1
ATOM 824 C C . ILE A 1 103 ? -4.860 3.698 -7.967 1.00 97.50 103 ILE A C 1
ATOM 826 O O . ILE A 1 103 ? -5.458 4.463 -8.725 1.00 97.50 103 ILE A O 1
ATOM 830 N N . LEU A 1 104 ? -4.358 4.103 -6.803 1.00 97.50 104 LEU A N 1
ATOM 831 C CA . LEU A 1 104 ? -4.290 5.509 -6.416 1.00 97.50 104 LEU A CA 1
ATOM 832 C C . LEU A 1 104 ? -2.937 6.079 -6.844 1.00 97.50 104 LEU A C 1
ATOM 834 O O . LEU A 1 104 ? -1.905 5.431 -6.690 1.00 97.50 104 LEU A O 1
ATOM 838 N N . THR A 1 105 ? -2.924 7.309 -7.344 1.00 96.44 105 THR A N 1
ATOM 839 C CA . THR A 1 105 ? -1.698 8.020 -7.730 1.00 96.44 105 THR A CA 1
ATOM 840 C C . THR A 1 105 ? -1.633 9.361 -7.015 1.00 96.44 105 THR A C 1
ATOM 842 O O . THR A 1 105 ? -2.658 10.008 -6.807 1.00 96.44 105 THR A O 1
ATOM 845 N N . THR A 1 106 ? -0.436 9.819 -6.641 1.00 93.06 106 THR A N 1
ATOM 846 C CA . THR A 1 106 ? -0.267 11.113 -5.943 1.00 93.06 106 THR A CA 1
ATOM 847 C C . THR A 1 106 ? -0.584 12.329 -6.811 1.00 93.06 106 THR A C 1
ATOM 849 O O . THR A 1 106 ? -0.855 13.405 -6.283 1.00 93.06 106 THR A O 1
ATOM 852 N N . SER A 1 107 ? -0.542 12.187 -8.135 1.00 95.06 107 SER A N 1
ATOM 853 C CA . SER A 1 107 ? -0.859 13.264 -9.066 1.00 95.06 107 SER A CA 1
ATOM 854 C C . SER A 1 107 ? -1.271 12.727 -10.433 1.00 95.06 107 SER A C 1
ATOM 856 O O . SER A 1 107 ? -1.046 11.560 -10.760 1.00 95.06 107 SER A O 1
ATOM 858 N N . GLN A 1 108 ? -1.833 13.618 -11.250 1.00 96.44 108 GLN A N 1
ATOM 859 C CA . GLN A 1 108 ? -2.118 13.356 -12.659 1.00 96.44 108 GLN A CA 1
ATOM 860 C C . GLN A 1 108 ? -0.845 12.989 -13.441 1.00 96.44 108 GLN A C 1
ATOM 862 O O . GLN A 1 108 ? -0.872 12.079 -14.260 1.00 96.44 108 GLN A O 1
ATOM 867 N N . TRP A 1 109 ? 0.287 13.627 -13.128 1.00 95.62 109 TRP A N 1
ATOM 868 C CA . TRP A 1 109 ? 1.566 13.316 -13.768 1.00 95.62 109 TRP A CA 1
ATOM 869 C C . TRP A 1 109 ? 2.033 11.887 -13.464 1.00 95.62 109 TRP A C 1
ATOM 871 O O . TRP A 1 109 ? 2.479 11.185 -14.364 1.00 95.62 109 TRP A O 1
ATOM 881 N N . VAL A 1 110 ? 1.884 11.413 -12.218 1.00 95.81 110 VAL A N 1
ATOM 882 C CA . VAL A 1 110 ? 2.214 10.016 -11.885 1.00 95.81 110 VAL A CA 1
ATOM 883 C C . VAL A 1 110 ? 1.329 9.058 -12.676 1.00 95.81 110 VAL A C 1
ATOM 885 O O . VAL A 1 110 ? 1.841 8.105 -13.251 1.00 95.81 110 VAL A O 1
ATOM 888 N N . LYS A 1 111 ? 0.024 9.334 -12.771 1.00 95.88 111 LYS A N 1
ATOM 889 C CA . LYS A 1 111 ? -0.887 8.536 -13.600 1.00 95.88 111 LYS A CA 1
ATOM 890 C C . LYS A 1 111 ? -0.418 8.464 -15.057 1.00 95.88 111 LYS A C 1
ATOM 892 O O . LYS A 1 111 ? -0.370 7.381 -15.625 1.00 95.88 111 LYS A O 1
ATOM 897 N N . GLU A 1 112 ? -0.035 9.595 -15.642 1.00 95.81 112 GLU A N 1
ATOM 898 C CA . GLU A 1 112 ? 0.471 9.662 -17.018 1.00 95.81 112 GLU A CA 1
ATOM 899 C C . GLU A 1 112 ? 1.775 8.880 -17.213 1.00 95.81 112 GLU A C 1
ATOM 901 O O . GLU A 1 112 ? 1.952 8.271 -18.263 1.00 95.81 112 GLU A O 1
ATOM 906 N N . VAL A 1 113 ? 2.662 8.836 -16.212 1.00 94.88 113 VAL A N 1
ATOM 907 C CA . VAL A 1 113 ? 3.873 7.996 -16.246 1.00 94.88 113 VAL A CA 1
ATOM 908 C C . VAL A 1 113 ? 3.517 6.511 -16.305 1.00 94.88 113 VAL A C 1
ATOM 910 O O . VAL A 1 113 ? 4.048 5.805 -17.155 1.00 94.88 113 VAL A O 1
ATOM 913 N N . TYR A 1 114 ? 2.598 6.041 -15.458 1.00 95.62 114 TYR A N 1
ATOM 914 C CA . TYR A 1 114 ? 2.170 4.638 -15.493 1.00 95.62 114 TYR A CA 1
ATOM 915 C C . TYR A 1 114 ? 1.476 4.282 -16.819 1.00 95.62 114 TYR A C 1
ATOM 917 O O . TYR A 1 114 ? 1.731 3.209 -17.354 1.00 95.62 114 TYR A O 1
ATOM 925 N N . ILE A 1 115 ? 0.675 5.194 -17.389 1.00 95.62 115 ILE A N 1
ATOM 926 C CA . ILE A 1 115 ? 0.043 4.992 -18.706 1.00 95.62 115 ILE A CA 1
ATOM 927 C C . ILE A 1 115 ? 1.078 4.957 -19.833 1.00 95.62 115 ILE A C 1
ATOM 929 O O . ILE A 1 115 ? 1.032 4.089 -20.700 1.00 95.62 115 ILE A O 1
ATOM 933 N N . ARG A 1 116 ? 2.042 5.885 -19.820 1.00 94.69 116 ARG A N 1
ATOM 934 C CA . ARG A 1 116 ? 3.161 5.908 -20.774 1.00 94.69 116 ARG A CA 1
ATOM 935 C C . ARG A 1 116 ? 3.923 4.580 -20.771 1.00 94.69 116 ARG A C 1
ATOM 937 O O . ARG A 1 116 ? 4.391 4.162 -21.826 1.00 94.69 116 ARG A O 1
ATOM 944 N N . ASP A 1 117 ? 4.040 3.956 -19.602 1.00 93.88 117 ASP A N 1
ATOM 945 C CA . ASP A 1 117 ? 4.818 2.737 -19.392 1.00 93.88 117 ASP A CA 1
ATOM 946 C C . ASP A 1 117 ? 3.993 1.439 -19.504 1.00 93.88 117 ASP A C 1
ATOM 948 O O . ASP A 1 117 ? 4.539 0.374 -19.237 1.00 93.88 117 ASP A O 1
ATOM 952 N N . GLY A 1 118 ? 2.719 1.504 -19.921 1.00 91.69 118 GLY A N 1
ATOM 953 C CA . GLY A 1 118 ? 1.943 0.328 -20.353 1.00 91.69 118 GLY A CA 1
ATOM 954 C C . GLY A 1 118 ? 0.621 0.061 -19.623 1.00 91.69 118 GLY A C 1
ATOM 955 O O . GLY A 1 118 ? -0.168 -0.747 -20.105 1.00 91.69 118 GLY A O 1
ATOM 956 N N . LEU A 1 119 ? 0.326 0.744 -18.509 1.00 93.50 119 LEU A N 1
ATOM 957 C CA . LEU A 1 119 ? -0.933 0.532 -17.770 1.00 93.50 119 LEU A CA 1
ATOM 958 C C . LEU A 1 119 ? -2.124 1.243 -18.445 1.00 93.50 119 LEU A C 1
ATOM 960 O O . LEU A 1 119 ? -1.985 2.386 -18.887 1.00 93.50 119 LEU A O 1
ATOM 964 N N . ASN A 1 120 ? -3.306 0.617 -18.464 1.00 86.75 120 ASN A N 1
ATOM 965 C CA . ASN A 1 120 ? -4.510 1.125 -19.147 1.00 86.75 120 ASN A CA 1
ATOM 966 C C . ASN A 1 120 ? -5.646 1.558 -18.206 1.00 86.75 120 ASN A C 1
ATOM 968 O O . ASN A 1 120 ? -5.882 0.912 -17.163 1.00 86.75 120 ASN A O 1
#